Protein AF-A0A9E3WUA6-F1 (afdb_monomer_lite)

Secondary structure (DSSP, 8-state):
--S--SS-HHHHHHHHHHTSHHHHHHHHSSPPPHHHHHHHHHHHHHHHHHHHHHHHTT-

pLDDT: mean 76.34, std 12.47, range [41.66, 90.62]

Sequence (59 aa):
LGLIEDIEIPTINKLFIHTQPAHLQKLRGSELSTADRNIERALYLRRNLRRDGDTAEQN

Structure (mmCIF, N/CA/C/O backbone):
data_AF-A0A9E3WUA6-F1
#
_entry.id   AF-A0A9E3WUA6-F1
#
loop_
_atom_site.group_PDB
_atom_site.id
_atom_site.type_symbol
_atom_site.label_atom_id
_atom_site.label_alt_id
_atom_site.label_comp_id
_atom_site.label_asym_id
_atom_site.label_entity_id
_atom_site.label_seq_id
_atom_site.pdbx_PDB_ins_code
_atom_site.Cartn_x
_atom_site.Cartn_y
_atom_site.Cartn_z
_atom_site.occupancy
_atom_site.B_iso_or_equiv
_atom_site.auth_seq_id
_atom_site.auth_comp_id
_atom_site.auth_asym_id
_atom_site.auth_atom_id
_atom_site.pdbx_PDB_model_num
ATOM 1 N N . LEU A 1 1 ? -11.102 10.348 13.361 1.00 58.22 1 LEU A N 1
ATOM 2 C CA . LEU A 1 1 ? -11.406 9.394 12.271 1.00 58.22 1 LEU A CA 1
ATOM 3 C C . LEU A 1 1 ? -10.977 8.004 12.747 1.00 58.22 1 LEU A C 1
ATOM 5 O O . LEU A 1 1 ? -9.918 7.540 12.360 1.00 58.22 1 LEU A O 1
ATOM 9 N N . GLY A 1 2 ? -11.744 7.393 13.658 1.00 65.69 2 GLY A N 1
ATOM 10 C CA . GLY A 1 2 ? -11.527 6.020 14.148 1.00 65.69 2 GLY A CA 1
ATOM 11 C C . GLY A 1 2 ? -12.161 5.012 13.194 1.00 65.69 2 GLY A C 1
ATOM 12 O O . GLY A 1 2 ? -13.120 4.347 13.542 1.00 65.69 2 GLY A O 1
ATOM 13 N N . LEU A 1 3 ? -11.731 5.036 11.932 1.00 75.31 3 LEU A N 1
ATOM 14 C CA . LEU A 1 3 ? -12.311 4.205 10.867 1.00 75.31 3 LEU A CA 1
ATOM 15 C C . LEU A 1 3 ? -11.615 2.843 10.743 1.00 75.31 3 LEU A C 1
ATOM 17 O O . LEU A 1 3 ? -12.143 1.948 10.095 1.00 75.31 3 LEU A O 1
ATOM 21 N N . ILE A 1 4 ? -10.417 2.730 11.318 1.00 75.44 4 ILE A N 1
ATOM 22 C CA . ILE A 1 4 ? -9.576 1.536 11.362 1.00 75.44 4 ILE A CA 1
ATOM 23 C C . ILE A 1 4 ? -9.002 1.516 12.780 1.00 75.44 4 ILE A C 1
ATOM 25 O O . ILE A 1 4 ? -8.266 2.434 13.147 1.00 75.44 4 ILE A O 1
ATOM 29 N N . GLU A 1 5 ? -9.416 0.546 13.590 1.00 75.94 5 GLU A N 1
ATOM 30 C CA . GLU A 1 5 ? -9.080 0.448 15.025 1.00 75.94 5 GLU A CA 1
ATOM 31 C C . GLU A 1 5 ? -8.041 -0.649 15.303 1.00 75.94 5 GLU A C 1
ATOM 33 O O . GLU A 1 5 ? -7.366 -0.644 16.325 1.00 75.94 5 GLU A O 1
ATOM 38 N N . ASP A 1 6 ? -7.878 -1.552 14.344 1.00 78.50 6 ASP A N 1
ATOM 39 C CA . ASP A 1 6 ? -7.065 -2.764 14.343 1.00 78.50 6 ASP A CA 1
ATOM 40 C C . ASP A 1 6 ? -5.630 -2.541 13.833 1.00 78.50 6 ASP A C 1
ATOM 42 O O . ASP A 1 6 ? -4.827 -3.471 13.779 1.00 78.50 6 ASP A O 1
ATOM 46 N N . ILE A 1 7 ? -5.279 -1.302 13.471 1.00 81.31 7 ILE A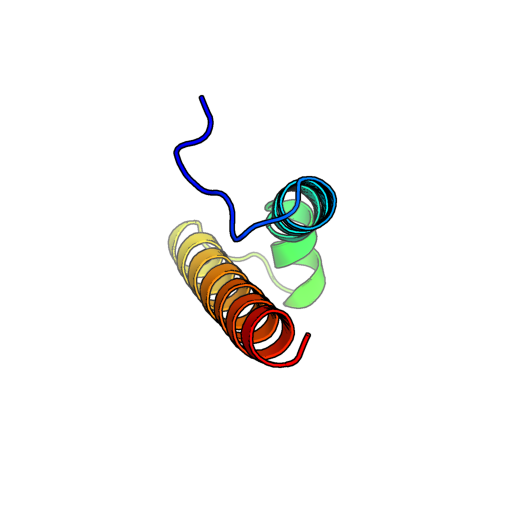 N 1
ATOM 47 C CA . ILE A 1 7 ? -3.929 -0.942 13.028 1.00 81.31 7 ILE A CA 1
ATOM 48 C C . ILE A 1 7 ? -3.375 0.170 13.908 1.00 81.31 7 ILE A C 1
ATOM 50 O O . ILE A 1 7 ? -3.814 1.320 13.853 1.00 81.31 7 ILE A O 1
ATOM 54 N N . GLU A 1 8 ? -2.327 -0.151 14.663 1.00 85.38 8 GLU A N 1
ATOM 55 C CA . GLU A 1 8 ? -1.643 0.844 15.475 1.00 85.38 8 GLU A CA 1
ATOM 56 C C . GLU A 1 8 ? -0.857 1.855 14.614 1.00 85.38 8 GLU A C 1
ATOM 58 O O . GLU A 1 8 ? -0.252 1.532 13.586 1.00 85.38 8 GLU A O 1
ATOM 63 N N . ILE A 1 9 ? -0.781 3.106 15.075 1.00 86.75 9 ILE A N 1
ATOM 64 C CA . ILE A 1 9 ? -0.010 4.173 14.414 1.00 86.75 9 ILE A CA 1
ATOM 65 C C . ILE A 1 9 ? 1.476 3.806 14.179 1.00 86.75 9 ILE A C 1
ATOM 67 O O . ILE A 1 9 ? 1.997 4.120 13.102 1.00 86.75 9 ILE A O 1
ATOM 71 N N . PRO A 1 10 ? 2.190 3.125 15.102 1.00 87.88 10 PRO A N 1
ATOM 72 C CA . PRO A 1 10 ? 3.560 2.673 14.853 1.00 87.88 10 PRO A CA 1
ATOM 73 C C . PRO A 1 10 ? 3.685 1.745 13.638 1.00 87.88 10 PRO A C 1
ATOM 75 O O . PRO A 1 10 ? 4.650 1.867 12.877 1.00 87.88 10 PRO A O 1
ATOM 78 N N . THR A 1 11 ? 2.697 0.878 13.400 1.00 85.94 11 THR A N 1
ATOM 79 C CA . THR A 1 11 ? 2.641 0.017 12.212 1.00 85.94 11 THR A CA 1
ATOM 80 C C . THR A 1 11 ? 2.559 0.852 10.942 1.00 85.94 11 THR A C 1
ATOM 82 O O . THR A 1 11 ? 3.340 0.640 10.014 1.00 85.94 11 THR A O 1
ATOM 85 N N . ILE A 1 12 ? 1.694 1.868 10.914 1.00 86.88 12 ILE A N 1
ATOM 86 C CA . ILE A 1 12 ? 1.576 2.783 9.769 1.00 86.88 12 ILE A CA 1
ATOM 87 C C . ILE A 1 12 ? 2.911 3.479 9.486 1.00 86.88 12 ILE A C 1
ATOM 89 O O . ILE A 1 12 ? 3.374 3.484 8.343 1.00 86.88 12 ILE A O 1
ATOM 93 N N . ASN A 1 13 ? 3.572 4.009 10.518 1.00 87.62 13 ASN A N 1
ATOM 94 C CA . ASN A 1 13 ? 4.866 4.682 10.374 1.00 87.62 13 ASN A CA 1
ATOM 95 C C . ASN A 1 13 ? 5.940 3.745 9.802 1.00 87.62 13 ASN A C 1
ATOM 97 O O . ASN A 1 13 ? 6.692 4.122 8.898 1.00 87.62 13 ASN A O 1
ATOM 101 N N . LYS A 1 14 ? 5.980 2.499 10.282 1.00 88.38 14 LYS A N 1
ATOM 102 C CA . LYS A 1 14 ? 6.887 1.463 9.782 1.00 88.38 14 LYS A CA 1
ATOM 103 C C . LYS A 1 14 ? 6.617 1.140 8.310 1.00 88.38 14 LYS A C 1
ATOM 105 O O . LYS A 1 14 ? 7.546 1.144 7.500 1.00 88.38 14 LYS A O 1
ATOM 110 N N . LEU A 1 15 ? 5.357 0.902 7.940 1.00 89.19 15 LEU A N 1
ATOM 111 C CA . LEU A 1 15 ? 4.970 0.632 6.552 1.00 89.19 15 LEU A CA 1
ATOM 112 C C . LEU A 1 15 ? 5.317 1.805 5.631 1.00 89.19 15 LEU A C 1
ATOM 114 O O . LEU A 1 15 ? 5.808 1.592 4.521 1.00 89.19 15 LEU A O 1
ATOM 118 N N . PHE A 1 16 ? 5.118 3.037 6.098 1.00 88.19 16 PHE A N 1
ATOM 119 C CA . PHE A 1 16 ? 5.433 4.241 5.341 1.00 88.19 16 PHE A CA 1
ATOM 120 C C . PHE A 1 16 ? 6.927 4.343 5.014 1.00 88.19 16 PHE A C 1
ATOM 122 O O . PHE A 1 16 ? 7.282 4.547 3.856 1.00 88.19 16 PHE A O 1
ATOM 129 N N . ILE A 1 17 ? 7.810 4.143 5.997 1.00 88.81 17 ILE A N 1
ATOM 130 C CA . ILE A 1 17 ? 9.265 4.235 5.796 1.00 88.81 17 ILE A CA 1
ATOM 131 C C . ILE A 1 17 ? 9.774 3.110 4.883 1.00 88.81 17 ILE A C 1
ATOM 133 O O . ILE A 1 17 ? 10.547 3.359 3.957 1.00 88.81 17 ILE A O 1
ATOM 137 N N . HIS A 1 18 ? 9.329 1.869 5.098 1.00 85.12 18 HIS A N 1
ATOM 138 C CA . HIS A 1 18 ? 9.877 0.719 4.370 1.00 85.12 18 HIS A CA 1
ATOM 139 C C . HIS A 1 18 ? 9.359 0.564 2.939 1.00 85.12 18 HIS A C 1
ATOM 141 O O . HIS A 1 18 ? 9.982 -0.132 2.138 1.00 85.12 18 HIS A O 1
ATOM 147 N N . THR A 1 19 ? 8.249 1.213 2.592 1.00 87.25 19 THR A N 1
ATOM 148 C CA . THR A 1 19 ? 7.717 1.193 1.222 1.00 87.25 19 THR A CA 1
ATOM 149 C C . THR A 1 19 ? 8.264 2.313 0.337 1.00 87.25 19 THR A C 1
ATOM 151 O O . THR A 1 19 ? 7.892 2.399 -0.837 1.00 87.25 19 THR A O 1
ATOM 154 N N . GLN A 1 20 ? 9.166 3.153 0.857 1.00 87.88 20 GLN A N 1
ATOM 155 C CA . GLN A 1 20 ? 9.779 4.224 0.077 1.00 87.88 20 GLN A CA 1
ATOM 156 C C . GLN A 1 20 ? 10.616 3.661 -1.091 1.00 87.88 20 GLN A C 1
ATOM 158 O O . GLN A 1 20 ? 11.331 2.668 -0.918 1.00 87.88 20 GLN A O 1
ATOM 163 N N . PRO A 1 21 ? 10.597 4.304 -2.278 1.00 73.19 21 PRO A N 1
ATOM 164 C CA . PRO A 1 21 ? 11.245 3.784 -3.486 1.00 73.19 21 PRO A CA 1
ATOM 165 C C . PRO A 1 21 ? 12.735 3.476 -3.319 1.00 73.19 21 PRO A C 1
ATOM 167 O O . PRO A 1 21 ? 13.204 2.460 -3.825 1.00 73.19 21 PRO A O 1
ATOM 170 N N . ALA A 1 22 ? 13.460 4.315 -2.572 1.00 73.75 22 ALA A N 1
ATOM 171 C CA . ALA A 1 22 ? 14.886 4.130 -2.307 1.00 73.75 22 ALA A CA 1
ATOM 172 C C . ALA A 1 22 ? 15.168 2.858 -1.485 1.00 73.75 22 ALA A C 1
ATOM 174 O O . ALA A 1 22 ? 16.166 2.175 -1.710 1.00 73.75 22 ALA A O 1
ATOM 175 N N . HIS A 1 23 ? 14.264 2.497 -0.568 1.00 68.94 23 HIS A N 1
ATOM 176 C CA . HIS A 1 23 ? 14.368 1.270 0.222 1.00 68.94 23 HIS A CA 1
ATOM 177 C C . HIS A 1 23 ? 14.126 0.027 -0.643 1.00 68.94 23 HIS A C 1
ATOM 179 O O . HIS A 1 23 ? 14.871 -0.947 -0.553 1.00 68.94 23 HIS A O 1
ATOM 185 N N . LEU A 1 24 ? 13.130 0.091 -1.532 1.00 66.75 24 LEU A N 1
ATOM 186 C CA . LEU A 1 24 ? 12.813 -0.994 -2.465 1.00 66.75 24 LEU A CA 1
ATOM 187 C C . LEU A 1 24 ? 13.924 -1.204 -3.507 1.00 66.75 24 LEU A C 1
ATOM 189 O O . LEU A 1 24 ? 14.254 -2.343 -3.827 1.00 66.75 24 LEU A O 1
ATOM 193 N N . GLN A 1 25 ? 14.549 -0.123 -3.986 1.00 65.75 25 GLN A N 1
ATOM 194 C CA . GLN A 1 25 ? 15.703 -0.194 -4.890 1.00 65.75 25 GLN A CA 1
ATOM 195 C C . GLN A 1 25 ? 16.932 -0.816 -4.207 1.00 65.75 25 GLN A C 1
ATOM 197 O O . GLN A 1 25 ? 17.577 -1.690 -4.786 1.00 65.75 25 GLN A O 1
ATOM 202 N N . LYS A 1 26 ? 17.223 -0.446 -2.949 1.00 66.12 26 LYS A N 1
ATOM 203 C CA . LYS A 1 26 ? 18.344 -1.020 -2.184 1.00 66.12 26 LYS A CA 1
ATOM 204 C C . LYS A 1 26 ? 18.178 -2.522 -1.911 1.00 66.12 26 LYS A C 1
ATOM 206 O O . LYS A 1 26 ? 19.174 -3.234 -1.865 1.00 66.12 26 LYS A O 1
ATOM 211 N N . LEU A 1 27 ? 16.943 -3.012 -1.756 1.00 62.97 27 LEU A N 1
ATOM 212 C CA . LEU A 1 27 ? 16.655 -4.424 -1.462 1.00 62.97 2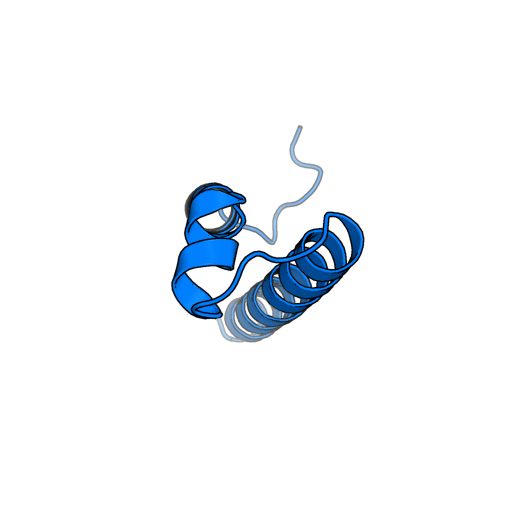7 LEU A CA 1
ATOM 213 C C . LEU A 1 27 ? 16.889 -5.362 -2.664 1.00 62.97 27 LEU A C 1
ATOM 215 O O . LEU A 1 27 ? 17.182 -6.539 -2.469 1.00 62.97 27 LEU A O 1
ATOM 219 N N . ARG A 1 28 ? 16.738 -4.860 -3.899 1.00 65.88 28 ARG A N 1
ATOM 220 C CA .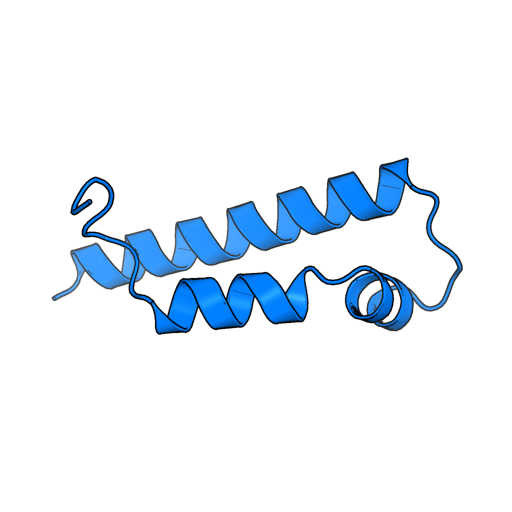 ARG A 1 28 ? 16.830 -5.660 -5.137 1.00 65.88 28 ARG A CA 1
ATOM 221 C C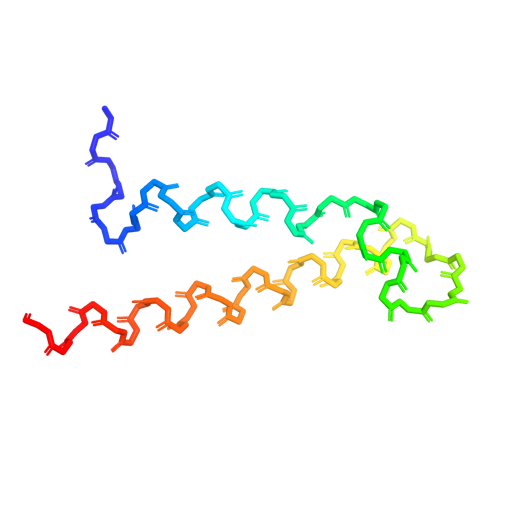 . ARG A 1 28 ? 18.192 -5.586 -5.833 1.00 65.88 28 ARG A C 1
ATOM 223 O O . ARG A 1 28 ? 18.482 -6.462 -6.638 1.00 65.88 28 ARG A O 1
ATOM 230 N N . GLY A 1 29 ? 19.029 -4.593 -5.518 1.00 66.56 29 GLY A N 1
ATOM 231 C CA . GLY A 1 29 ? 20.391 -4.480 -6.066 1.00 66.56 29 GLY A CA 1
ATOM 232 C C . GLY A 1 29 ? 20.466 -4.082 -7.549 1.00 66.56 29 GLY A C 1
ATOM 233 O O . GLY A 1 29 ? 21.551 -4.082 -8.121 1.00 66.56 29 GLY A O 1
ATOM 234 N N . SER A 1 30 ? 19.336 -3.728 -8.165 1.00 68.25 30 SER A N 1
ATOM 235 C CA . SER A 1 30 ? 19.221 -3.258 -9.549 1.00 68.25 30 SER A CA 1
ATOM 236 C C . SER A 1 30 ? 18.161 -2.157 -9.651 1.00 68.25 30 SER A C 1
ATOM 238 O O . SER A 1 30 ? 17.259 -2.076 -8.810 1.00 68.25 30 SER A O 1
ATOM 240 N N . GLU A 1 31 ? 18.237 -1.306 -10.680 1.00 69.94 31 GLU A N 1
ATOM 241 C CA . GLU A 1 31 ? 17.176 -0.330 -10.938 1.00 69.9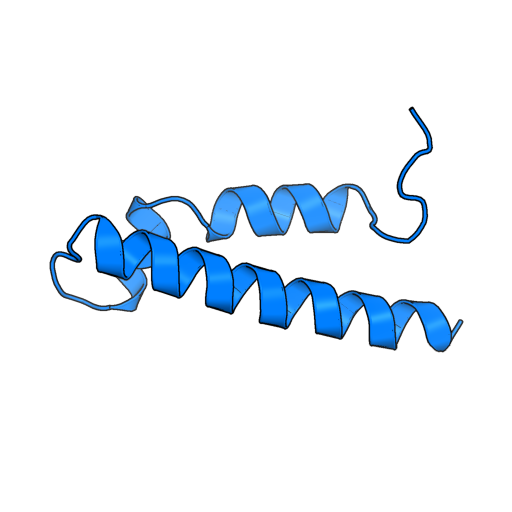4 31 GLU A CA 1
ATOM 242 C C . GLU A 1 31 ? 15.859 -1.055 -11.233 1.00 69.94 31 GLU A C 1
ATOM 244 O O . GLU A 1 31 ? 15.750 -1.839 -12.173 1.00 69.94 31 GLU A O 1
ATOM 249 N N . LEU A 1 32 ? 14.853 -0.812 -10.395 1.00 69.75 32 LEU A N 1
ATOM 250 C CA . LEU A 1 32 ? 13.508 -1.330 -10.601 1.00 69.75 32 LEU A CA 1
ATOM 251 C C . LEU A 1 32 ? 12.711 -0.368 -11.476 1.00 69.75 32 LEU A C 1
ATOM 253 O O . LEU A 1 32 ? 12.675 0.842 -11.211 1.00 69.75 32 LEU A O 1
ATOM 257 N N . SER A 1 33 ? 11.976 -0.919 -12.443 1.00 79.44 33 SER A N 1
ATOM 258 C CA . SER A 1 33 ? 10.969 -0.149 -13.164 1.00 79.44 33 SER A CA 1
ATOM 259 C C . SER A 1 33 ? 9.904 0.379 -12.189 1.00 79.44 33 SER A C 1
ATOM 261 O O . SER A 1 33 ? 9.745 -0.085 -11.054 1.00 79.44 33 SER A O 1
ATOM 263 N N . THR A 1 34 ? 9.143 1.391 -12.600 1.00 79.19 34 THR A N 1
ATOM 264 C CA . THR A 1 34 ? 8.023 1.898 -11.788 1.00 79.19 34 THR A CA 1
ATOM 265 C C . THR A 1 34 ? 6.976 0.811 -11.511 1.00 79.19 34 THR A C 1
ATOM 267 O O . THR A 1 34 ? 6.400 0.787 -10.423 1.00 79.19 34 THR A O 1
ATOM 270 N N . ALA A 1 35 ? 6.766 -0.113 -12.454 1.00 84.81 35 ALA A N 1
ATOM 271 C CA . ALA A 1 35 ? 5.841 -1.230 -12.289 1.00 84.81 35 ALA A CA 1
ATOM 272 C C . ALA A 1 35 ? 6.330 -2.214 -11.214 1.00 84.81 35 ALA A C 1
ATOM 274 O O . ALA A 1 35 ? 5.578 -2.526 -10.289 1.00 84.81 35 ALA A O 1
ATOM 275 N N . ASP A 1 36 ? 7.605 -2.608 -11.262 1.00 82.75 36 ASP A N 1
ATOM 276 C CA . ASP A 1 36 ? 8.179 -3.556 -10.298 1.00 82.75 36 ASP A CA 1
ATOM 277 C C . ASP A 1 36 ? 8.174 -2.987 -8.874 1.00 82.75 36 ASP A C 1
ATOM 279 O O . ASP A 1 36 ? 7.816 -3.678 -7.921 1.00 82.75 36 ASP A O 1
ATOM 283 N N . ARG A 1 37 ? 8.470 -1.687 -8.720 1.00 83.31 37 ARG A N 1
ATOM 284 C CA . ARG A 1 37 ? 8.377 -0.991 -7.422 1.00 83.31 37 ARG A CA 1
ATOM 285 C C . ARG A 1 37 ? 6.968 -1.042 -6.838 1.00 83.31 37 ARG A C 1
ATOM 287 O O . ARG A 1 37 ? 6.807 -1.248 -5.636 1.00 83.31 37 ARG A O 1
ATOM 294 N N . ASN A 1 38 ? 5.944 -0.859 -7.669 1.00 85.81 38 ASN A N 1
ATOM 295 C CA . ASN A 1 38 ? 4.555 -0.923 -7.222 1.00 85.81 38 ASN A CA 1
ATOM 296 C C . ASN A 1 38 ? 4.143 -2.341 -6.810 1.00 85.81 38 ASN A C 1
ATOM 298 O O . ASN A 1 38 ? 3.450 -2.490 -5.801 1.00 85.81 38 ASN A O 1
ATOM 302 N N . ILE A 1 39 ? 4.601 -3.363 -7.539 1.00 88.69 39 ILE A N 1
ATOM 303 C CA . ILE A 1 39 ? 4.360 -4.771 -7.195 1.00 88.69 39 ILE A CA 1
ATOM 304 C C . ILE A 1 39 ? 5.010 -5.104 -5.849 1.00 88.69 39 ILE A C 1
ATOM 306 O O . ILE A 1 39 ? 4.333 -5.601 -4.948 1.00 88.69 39 ILE A O 1
ATOM 310 N N . GLU A 1 40 ? 6.288 -4.768 -5.664 1.00 85.31 40 GLU A N 1
ATOM 311 C CA . GLU A 1 40 ? 7.003 -5.032 -4.410 1.00 85.31 40 GLU A CA 1
ATOM 312 C C . GLU A 1 40 ? 6.383 -4.299 -3.219 1.00 85.31 40 GLU A C 1
ATOM 314 O O . GLU A 1 40 ? 6.190 -4.888 -2.153 1.00 85.31 40 GLU A O 1
ATOM 319 N N . ARG A 1 41 ? 5.986 -3.036 -3.411 1.00 88.44 41 ARG A N 1
ATOM 320 C CA . ARG A 1 41 ? 5.260 -2.265 -2.397 1.00 88.44 41 ARG A CA 1
ATOM 321 C C . ARG A 1 41 ? 3.961 -2.958 -1.992 1.00 88.44 41 ARG A C 1
ATOM 323 O O . ARG A 1 41 ? 3.703 -3.110 -0.800 1.00 88.44 41 ARG A O 1
ATOM 330 N N . ALA A 1 42 ? 3.160 -3.409 -2.956 1.00 90.62 42 ALA A N 1
ATOM 331 C CA . ALA A 1 42 ? 1.911 -4.114 -2.676 1.00 90.62 42 ALA A CA 1
ATOM 332 C C . ALA A 1 42 ? 2.152 -5.443 -1.938 1.00 90.62 42 ALA A C 1
ATOM 334 O O . ALA A 1 42 ? 1.442 -5.751 -0.979 1.00 90.62 42 ALA A O 1
ATOM 335 N N . LEU A 1 43 ? 3.172 -6.210 -2.337 1.00 88.88 43 LEU A N 1
ATOM 336 C CA . LEU A 1 43 ? 3.553 -7.459 -1.672 1.00 88.88 43 LEU A CA 1
ATOM 337 C C . LEU A 1 43 ? 4.032 -7.222 -0.234 1.00 88.88 43 LEU A C 1
ATOM 339 O O . LEU A 1 43 ? 3.668 -7.974 0.670 1.00 88.88 43 LEU A O 1
ATOM 343 N N . TYR A 1 44 ? 4.840 -6.186 -0.005 1.00 86.94 44 TYR A N 1
ATOM 344 C CA . TYR A 1 44 ? 5.304 -5.811 1.329 1.00 86.94 44 TYR A CA 1
ATOM 345 C C . TYR A 1 44 ? 4.138 -5.405 2.237 1.00 86.94 44 TYR A C 1
ATOM 347 O O . TYR A 1 44 ? 4.013 -5.943 3.337 1.00 86.94 44 TYR A O 1
ATOM 355 N N . LEU A 1 45 ? 3.252 -4.524 1.760 1.00 89.69 45 LEU A N 1
ATOM 356 C CA . LEU A 1 45 ? 2.074 -4.081 2.511 1.00 89.69 45 LEU A CA 1
ATOM 357 C C . LEU A 1 45 ? 1.162 -5.258 2.872 1.00 89.69 45 LEU A C 1
ATOM 359 O O . LEU A 1 45 ? 0.828 -5.427 4.038 1.00 89.69 45 LEU A O 1
ATOM 363 N N . ARG A 1 46 ? 0.827 -6.128 1.907 1.00 89.06 46 ARG A N 1
ATOM 364 C CA . ARG A 1 46 ? -0.029 -7.304 2.153 1.00 89.06 46 ARG A CA 1
ATOM 365 C C . ARG A 1 46 ? 0.554 -8.260 3.192 1.00 89.06 46 ARG A C 1
ATOM 367 O O . ARG A 1 46 ? -0.195 -8.782 4.008 1.00 89.06 46 ARG A O 1
ATOM 374 N N . ARG A 1 47 ? 1.867 -8.512 3.154 1.00 87.38 47 ARG A N 1
ATOM 375 C CA . ARG A 1 47 ? 2.528 -9.417 4.110 1.00 87.38 47 ARG A CA 1
ATOM 376 C C . ARG A 1 47 ? 2.520 -8.867 5.533 1.00 87.38 47 ARG A C 1
ATOM 378 O O . ARG A 1 47 ? 2.271 -9.627 6.458 1.00 87.38 47 ARG A O 1
ATOM 385 N N . ASN A 1 48 ? 2.792 -7.575 5.702 1.00 84.94 48 ASN A N 1
ATOM 386 C CA . ASN A 1 48 ? 2.865 -6.971 7.032 1.00 84.94 48 ASN A CA 1
ATOM 387 C C . ASN A 1 48 ? 1.468 -6.736 7.626 1.00 84.94 48 ASN A C 1
ATOM 389 O O . ASN A 1 48 ? 1.245 -7.110 8.766 1.00 84.94 48 ASN A O 1
ATOM 393 N N . LEU A 1 49 ? 0.503 -6.257 6.832 1.00 85.31 49 LEU A N 1
ATOM 394 C CA . LEU A 1 49 ? -0.873 -6.061 7.307 1.00 85.31 49 LEU A CA 1
ATOM 395 C C . LEU A 1 49 ? -1.574 -7.376 7.685 1.00 85.31 49 LEU A C 1
ATOM 397 O O . LEU A 1 49 ? -2.363 -7.397 8.618 1.00 85.31 49 LEU A O 1
ATOM 401 N N . ARG A 1 50 ? -1.270 -8.488 6.998 1.00 80.50 50 ARG A N 1
ATOM 402 C CA . ARG A 1 50 ? -1.768 -9.817 7.400 1.00 80.50 50 ARG A CA 1
ATOM 403 C C . ARG A 1 50 ? -1.191 -10.281 8.736 1.00 80.50 50 ARG A C 1
ATOM 405 O O . ARG A 1 50 ? -1.919 -10.817 9.555 1.00 80.50 50 ARG A O 1
ATOM 412 N N . ARG A 1 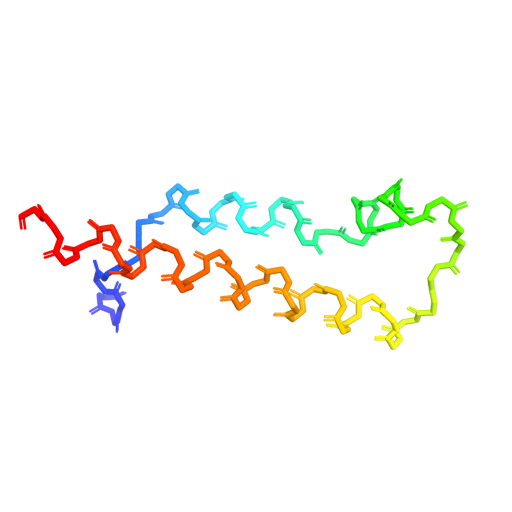51 ? 0.110 -10.067 8.948 1.00 70.31 51 ARG A N 1
ATOM 413 C CA . ARG A 1 51 ? 0.800 -10.474 10.177 1.00 70.31 51 ARG A CA 1
ATOM 414 C C . ARG A 1 51 ? 0.293 -9.715 11.405 1.00 70.31 51 ARG A C 1
ATOM 416 O O . ARG A 1 51 ? 0.214 -10.297 12.483 1.00 70.31 51 ARG A O 1
ATOM 423 N N . ASP A 1 52 ? -0.031 -8.438 11.240 1.00 62.72 52 ASP A N 1
ATOM 424 C CA . ASP A 1 52 ? -0.537 -7.617 12.340 1.00 62.72 52 ASP A CA 1
ATOM 425 C C . ASP A 1 52 ? -1.991 -7.987 12.693 1.00 62.72 52 ASP A C 1
ATOM 427 O O . ASP A 1 52 ? -2.320 -8.045 13.875 1.00 62.72 52 ASP A O 1
ATOM 431 N N . GLY A 1 53 ? -2.814 -8.378 11.707 1.00 59.06 53 GLY A N 1
ATOM 432 C CA . GLY A 1 53 ? -4.154 -8.939 11.948 1.00 59.06 53 GLY A CA 1
ATOM 433 C C . GLY A 1 53 ? -4.136 -10.239 12.765 1.00 59.06 53 GLY A C 1
ATOM 434 O O . GLY A 1 53 ? -4.900 -10.372 13.715 1.00 59.06 53 GLY A O 1
ATOM 435 N N . ASP A 1 54 ? -3.194 -11.147 12.482 1.00 55.81 54 ASP A N 1
ATOM 436 C CA . ASP A 1 54 ? -3.028 -12.397 13.250 1.00 55.81 54 ASP A CA 1
ATOM 437 C C . ASP A 1 54 ? -2.537 -12.155 14.695 1.00 55.81 54 ASP A C 1
ATOM 439 O O . ASP A 1 54 ? -2.731 -12.994 15.574 1.00 55.81 54 ASP A O 1
ATOM 443 N N . THR A 1 55 ? -1.871 -11.023 14.952 1.00 53.62 55 THR A N 1
ATOM 444 C CA . THR A 1 55 ? -1.355 -10.674 16.290 1.00 53.62 55 THR A CA 1
ATOM 445 C C . THR A 1 55 ? -2.427 -9.983 17.142 1.00 53.62 55 THR A C 1
ATOM 447 O O . THR A 1 55 ? -2.422 -10.127 18.363 1.00 53.62 55 THR A O 1
ATOM 450 N N . ALA A 1 56 ? -3.367 -9.269 16.511 1.00 54.38 56 ALA A N 1
ATOM 451 C CA . ALA A 1 56 ? -4.492 -8.621 17.185 1.00 54.38 56 ALA A CA 1
ATOM 452 C C . ALA A 1 56 ? -5.549 -9.621 17.699 1.00 54.38 56 ALA A C 1
ATOM 454 O O . ALA A 1 56 ? -6.172 -9.360 18.721 1.00 54.38 56 ALA A O 1
ATOM 455 N N . GLU A 1 57 ? -5.717 -10.783 17.055 1.00 52.53 57 GLU A N 1
ATOM 456 C CA . GLU A 1 57 ? -6.666 -11.828 17.490 1.00 52.53 57 GLU A CA 1
ATOM 457 C C . GLU A 1 57 ? -6.187 -12.667 18.700 1.00 52.53 57 GLU A C 1
ATOM 459 O O . GLU A 1 57 ? -6.945 -13.494 19.205 1.00 52.53 57 GLU A O 1
ATOM 464 N N . GLN A 1 58 ? -4.950 -12.483 19.183 1.00 49.31 58 GLN A N 1
ATOM 465 C CA . GLN A 1 58 ? -4.369 -13.280 20.281 1.00 49.31 58 GLN A CA 1
ATOM 466 C C . GLN A 1 58 ? -4.290 -12.565 21.646 1.00 49.31 58 GLN A C 1
ATOM 468 O O . GLN A 1 58 ? -3.727 -13.145 22.576 1.00 49.31 58 GLN A O 1
ATOM 473 N N . ASN A 1 59 ? -4.851 -11.357 21.793 1.00 41.66 59 ASN A N 1
ATOM 474 C CA . ASN A 1 59 ? -4.866 -10.602 23.059 1.00 41.66 59 ASN A CA 1
ATOM 475 C C . ASN A 1 59 ? -6.275 -10.387 23.616 1.00 41.66 59 ASN A C 1
ATOM 477 O O . ASN A 1 59 ? -7.169 -10.004 22.832 1.00 41.66 59 ASN A O 1
#

Foldseek 3Di:
DPPDVLDDPVLVVVLVVCLDQVNVCVVPVDDDDPVRSVVVSVVVCVVSVVVSNVVSVPD

Radius of gyration: 13.56 Å; chains: 1; bounding box: 33×23×36 Å